Protein AF-A0A165CE25-F1 (afdb_monomer)

Solvent-accessible surface area (backbone atoms only — not comparable to full-atom values): 5265 Å² total; per-residue (Å²): 117,57,74,45,80,46,78,44,80,42,82,44,80,45,81,41,78,46,46,30,47,34,42,38,40,36,42,36,38,33,46,32,43,35,37,40,41,33,46,36,40,32,44,31,38,40,37,35,46,41,34,38,42,34,40,32,48,31,38,49,32,42,36,39,38,39,39,35,33,53,32,43,39,39,34,45,31,35,36,44,34,43,36,39,39,40,34,41,36,40,39,41,33,54,70,46,77,50,65,55,78,46,71,59,60,55,75,47,77,50,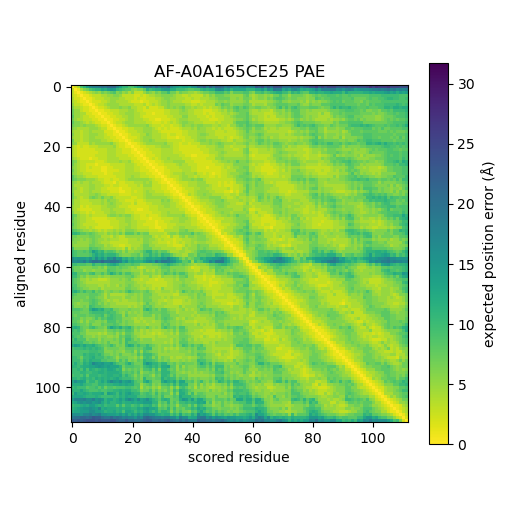62,128

Structure (mmCIF, N/CA/C/O backbone):
data_AF-A0A165CE25-F1
#
_entry.id   AF-A0A165CE25-F1
#
loop_
_atom_site.group_PDB
_atom_site.id
_atom_site.type_symbol
_atom_site.label_atom_id
_atom_site.label_alt_id
_atom_site.label_comp_id
_atom_site.label_asym_id
_atom_site.label_entity_id
_atom_site.label_seq_id
_atom_site.pdbx_PDB_ins_code
_atom_site.Cartn_x
_atom_site.Cartn_y
_atom_site.Cartn_z
_atom_site.occupancy
_atom_site.B_iso_or_equiv
_atom_site.auth_seq_id
_atom_site.auth_comp_id
_atom_site.auth_asym_id
_atom_site.auth_atom_id
_atom_site.pdbx_PDB_model_num
ATOM 1 N N . LYS A 1 1 ? 11.853 10.460 -11.529 1.00 53.47 1 LYS A N 1
ATOM 2 C CA . LYS A 1 1 ? 10.654 10.410 -12.384 1.00 53.47 1 LYS A CA 1
ATOM 3 C C . LYS A 1 1 ? 10.876 9.486 -13.553 1.00 53.47 1 LYS A C 1
ATOM 5 O O . LYS A 1 1 ? 11.277 9.907 -14.639 1.00 53.47 1 LYS A O 1
ATOM 10 N N . GLY A 1 2 ? 10.718 8.208 -13.251 1.00 70.81 2 GLY A N 1
ATOM 11 C CA . GLY A 1 2 ? 10.458 7.155 -14.215 1.00 70.81 2 GLY A CA 1
ATOM 12 C C . GLY A 1 2 ? 9.229 6.415 -13.712 1.00 70.81 2 GLY A C 1
ATOM 13 O O . GLY A 1 2 ? 9.043 6.337 -12.501 1.00 70.81 2 GLY A O 1
ATOM 14 N N . ASP A 1 3 ? 8.412 5.940 -14.636 1.00 83.19 3 ASP A N 1
ATOM 15 C CA . ASP A 1 3 ? 7.213 5.185 -14.293 1.00 83.19 3 ASP A CA 1
ATOM 16 C C . ASP A 1 3 ? 7.634 3.777 -13.839 1.00 83.19 3 ASP A C 1
ATOM 18 O O . ASP A 1 3 ? 8.596 3.211 -14.383 1.00 83.19 3 ASP A O 1
ATOM 22 N N . THR A 1 4 ? 6.970 3.247 -12.813 1.00 85.88 4 THR A N 1
ATOM 23 C CA . THR A 1 4 ? 7.250 1.921 -12.249 1.00 85.88 4 THR A CA 1
ATOM 24 C C . THR A 1 4 ? 6.036 1.028 -12.444 1.00 85.88 4 THR A C 1
ATOM 26 O O . THR A 1 4 ? 4.971 1.318 -11.919 1.00 85.88 4 THR A O 1
ATOM 29 N N . ASP A 1 5 ? 6.213 -0.070 -13.178 1.00 87.81 5 ASP A N 1
ATOM 30 C CA . ASP A 1 5 ? 5.168 -1.066 -13.413 1.00 87.81 5 ASP A CA 1
ATOM 31 C C . ASP A 1 5 ? 5.582 -2.402 -12.779 1.00 87.81 5 ASP A C 1
ATOM 33 O O . ASP A 1 5 ? 6.646 -2.949 -13.099 1.00 87.81 5 ASP A O 1
ATOM 37 N N . VAL A 1 6 ? 4.734 -2.932 -11.899 1.00 85.31 6 VAL A N 1
ATOM 38 C CA . VAL A 1 6 ? 4.906 -4.228 -11.231 1.00 85.31 6 VAL A CA 1
ATOM 39 C C . VAL A 1 6 ? 3.722 -5.126 -11.591 1.00 85.31 6 VAL A C 1
ATOM 41 O O . VAL A 1 6 ? 2.568 -4.741 -11.424 1.00 85.31 6 VAL A O 1
ATOM 44 N N . GLU A 1 7 ? 3.998 -6.330 -12.100 1.00 87.94 7 GLU A N 1
ATOM 45 C CA . GLU A 1 7 ? 2.972 -7.313 -12.473 1.00 87.94 7 GLU A CA 1
ATOM 46 C C . GLU A 1 7 ? 3.249 -8.678 -11.822 1.00 87.94 7 GLU A C 1
ATOM 48 O O . GLU A 1 7 ? 4.330 -9.250 -11.992 1.00 87.94 7 GLU A O 1
ATOM 53 N N . GLY A 1 8 ? 2.229 -9.251 -11.181 1.00 89.00 8 GLY A N 1
ATOM 54 C CA . GLY A 1 8 ? 2.275 -10.555 -10.517 1.00 89.00 8 GLY A CA 1
ATOM 55 C C . GLY A 1 8 ? 2.688 -10.482 -9.046 1.00 89.00 8 GLY A C 1
ATOM 56 O O . GLY A 1 8 ? 2.795 -9.402 -8.479 1.00 89.00 8 GLY A O 1
ATOM 57 N N . GLU A 1 9 ? 2.904 -11.653 -8.439 1.00 90.56 9 GLU A N 1
ATOM 58 C CA . GLU A 1 9 ? 3.422 -11.770 -7.067 1.00 90.56 9 GLU A CA 1
ATOM 59 C C . GLU A 1 9 ? 4.830 -11.164 -6.979 1.00 90.56 9 GLU A C 1
ATOM 61 O O . GLU A 1 9 ? 5.751 -11.633 -7.663 1.00 90.56 9 GLU A O 1
ATOM 66 N N . THR A 1 10 ? 4.986 -10.128 -6.154 1.00 88.75 10 THR A N 1
ATOM 67 C CA . THR A 1 10 ? 6.253 -9.413 -5.967 1.00 88.75 10 THR A CA 1
ATOM 68 C C . THR A 1 10 ? 6.559 -9.217 -4.488 1.00 88.75 10 THR A C 1
ATOM 70 O O . THR A 1 10 ? 5.771 -8.616 -3.768 1.00 88.75 10 THR A O 1
ATOM 73 N N . ASP A 1 11 ? 7.744 -9.658 -4.072 1.00 88.69 11 ASP A N 1
ATOM 74 C CA . ASP A 1 11 ? 8.297 -9.380 -2.746 1.00 88.69 11 ASP A CA 1
ATOM 75 C C . ASP A 1 11 ? 9.422 -8.346 -2.882 1.00 88.69 11 ASP A C 1
ATOM 77 O O . ASP A 1 11 ? 10.358 -8.530 -3.676 1.00 88.69 11 ASP A O 1
ATOM 81 N N . ILE A 1 12 ? 9.336 -7.256 -2.124 1.00 84.94 12 ILE A N 1
ATOM 82 C CA . ILE A 1 12 ? 10.344 -6.198 -2.089 1.00 84.94 12 ILE A CA 1
ATOM 83 C C . ILE A 1 12 ? 10.902 -6.105 -0.669 1.00 84.94 12 ILE A C 1
ATOM 85 O O . ILE A 1 12 ? 10.185 -5.773 0.266 1.00 84.94 12 ILE A O 1
ATOM 89 N N . GLU A 1 13 ? 12.198 -6.381 -0.521 1.00 86.38 13 GLU A N 1
ATOM 90 C CA . GLU A 1 13 ? 12.904 -6.313 0.763 1.00 86.38 13 GLU A CA 1
ATOM 91 C C . GLU A 1 13 ? 13.731 -5.018 0.876 1.00 86.38 13 GLU A C 1
ATOM 93 O O . GLU A 1 13 ? 14.549 -4.706 -0.002 1.00 86.38 13 GLU A O 1
ATOM 98 N N . GLY A 1 14 ? 13.608 -4.336 2.015 1.00 86.25 14 GLY A N 1
ATOM 99 C CA . GLY A 1 14 ? 14.382 -3.162 2.413 1.00 86.25 14 GLY A CA 1
ATOM 100 C C . GLY A 1 14 ? 13.811 -1.817 1.954 1.00 86.25 14 GLY A C 1
ATOM 101 O O . GLY A 1 14 ? 12.828 -1.746 1.220 1.00 86.25 14 GLY A O 1
ATOM 102 N N . GLU A 1 15 ? 14.492 -0.742 2.376 1.00 86.50 15 GLU A N 1
ATOM 103 C CA . GLU A 1 15 ? 14.109 0.646 2.078 1.00 86.50 15 GLU A CA 1
ATOM 104 C C . GLU A 1 15 ? 13.881 0.864 0.575 1.00 86.50 15 GLU A C 1
ATOM 106 O O . GLU A 1 15 ? 14.807 0.718 -0.239 1.00 86.50 15 GLU A O 1
ATOM 111 N N . THR A 1 16 ? 12.663 1.262 0.208 1.00 85.00 16 THR A N 1
ATOM 112 C CA . THR A 1 16 ? 12.300 1.543 -1.183 1.00 85.00 16 THR A CA 1
ATOM 113 C C . THR A 1 16 ? 11.735 2.947 -1.335 1.00 85.00 16 THR A C 1
ATOM 115 O O . THR A 1 16 ? 10.850 3.356 -0.599 1.00 85.00 16 THR A O 1
ATOM 118 N N . ALA A 1 17 ? 12.236 3.683 -2.329 1.00 85.25 17 ALA A N 1
ATOM 119 C CA . ALA A 1 17 ? 11.723 4.999 -2.695 1.00 85.25 17 ALA A CA 1
ATOM 120 C C . ALA A 1 17 ? 11.353 5.017 -4.182 1.00 85.25 17 ALA A C 1
ATOM 122 O O . ALA A 1 17 ? 12.221 4.798 -5.040 1.00 85.25 17 ALA A O 1
ATOM 123 N N . ILE A 1 18 ? 10.085 5.287 -4.487 1.00 82.12 18 ILE A N 1
ATOM 124 C CA . ILE A 1 18 ? 9.559 5.400 -5.850 1.00 82.12 18 ILE A CA 1
ATOM 125 C C . ILE A 1 18 ? 9.137 6.851 -6.100 1.00 82.12 18 ILE A C 1
ATOM 127 O O . ILE A 1 18 ? 8.413 7.436 -5.309 1.00 82.12 18 ILE A O 1
ATOM 131 N N . ASP A 1 19 ? 9.612 7.436 -7.204 1.00 83.69 19 ASP A N 1
ATOM 132 C CA . ASP A 1 19 ? 9.291 8.811 -7.620 1.00 83.69 19 ASP A CA 1
ATOM 133 C C . ASP A 1 19 ? 8.788 8.810 -9.071 1.00 83.69 19 ASP A C 1
ATOM 135 O O . ASP A 1 19 ? 9.581 8.682 -10.024 1.00 83.69 19 ASP A O 1
ATOM 139 N N . GLY A 1 20 ? 7.477 8.985 -9.248 1.00 83.00 20 GLY A N 1
ATOM 140 C CA . GLY A 1 20 ? 6.799 8.928 -10.544 1.00 83.00 20 GLY A CA 1
ATOM 141 C C . GLY A 1 20 ? 5.451 8.208 -10.504 1.00 83.00 20 GLY A C 1
ATOM 142 O O . GLY A 1 20 ? 4.936 7.903 -9.436 1.00 83.00 20 GLY A O 1
ATOM 143 N N . GLU A 1 21 ? 4.889 7.959 -11.689 1.00 84.62 21 GLU A N 1
ATOM 144 C CA . GLU A 1 21 ? 3.668 7.160 -11.835 1.00 84.62 21 GLU A CA 1
ATOM 145 C C . GLU A 1 21 ? 3.974 5.693 -11.490 1.00 84.62 21 GLU A C 1
ATOM 147 O O . GLU A 1 21 ? 4.958 5.135 -11.988 1.00 84.62 21 GLU A O 1
ATOM 152 N N . THR A 1 22 ? 3.170 5.077 -10.626 1.00 85.00 22 THR A N 1
ATOM 153 C CA . THR A 1 22 ? 3.378 3.695 -10.167 1.00 85.00 22 THR A CA 1
ATOM 154 C C . THR A 1 22 ? 2.135 2.855 -10.415 1.00 85.00 22 THR A C 1
ATOM 156 O O . THR A 1 22 ? 1.085 3.152 -9.862 1.00 85.00 22 THR A O 1
ATOM 159 N N . ASN A 1 23 ? 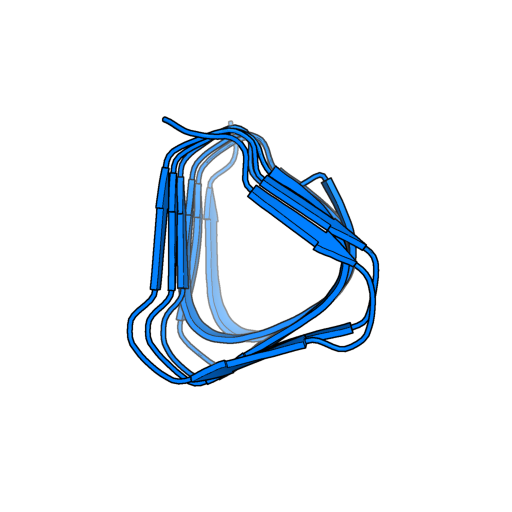2.253 1.783 -11.200 1.00 86.44 23 ASN A N 1
ATOM 160 C CA . ASN A 1 23 ? 1.176 0.820 -11.420 1.00 86.44 23 ASN A CA 1
ATOM 161 C C . ASN A 1 23 ? 1.563 -0.541 -10.835 1.00 86.44 23 ASN A C 1
ATOM 163 O O . ASN A 1 23 ? 2.573 -1.129 -11.234 1.00 86.44 23 ASN A O 1
ATOM 167 N N . ILE A 1 24 ? 0.747 -1.071 -9.927 1.00 84.12 24 ILE A N 1
ATOM 168 C CA . ILE A 1 24 ? 0.945 -2.399 -9.336 1.00 84.12 24 ILE A CA 1
ATOM 169 C C . ILE A 1 24 ? -0.276 -3.261 -9.646 1.00 84.12 24 ILE A C 1
ATOM 171 O O . ILE A 1 24 ? -1.403 -2.897 -9.322 1.00 84.12 24 ILE A O 1
ATOM 175 N N . VAL A 1 25 ? -0.056 -4.416 -10.274 1.00 87.12 25 VAL A N 1
ATOM 176 C CA . VAL A 1 25 ? -1.112 -5.389 -10.575 1.00 87.12 25 VAL A CA 1
ATOM 177 C C . VAL A 1 25 ? -0.728 -6.763 -10.037 1.00 87.12 25 VAL A C 1
ATOM 179 O O . VAL A 1 25 ? 0.157 -7.421 -10.585 1.00 87.12 25 VAL A O 1
ATOM 182 N N . GLY A 1 26 ? -1.438 -7.241 -9.017 1.00 87.06 26 GLY A N 1
ATOM 183 C CA . GLY A 1 26 ? -1.169 -8.516 -8.343 1.00 87.06 26 GLY A CA 1
ATOM 184 C C . GLY A 1 26 ? -0.910 -8.364 -6.845 1.00 87.06 26 GLY A C 1
ATOM 185 O O . GLY A 1 26 ? -1.144 -7.307 -6.273 1.00 87.06 26 GLY A O 1
ATOM 186 N N . GLU A 1 27 ? -0.460 -9.444 -6.207 1.00 87.44 27 GLU A N 1
ATOM 187 C CA . GLU A 1 27 ? -0.094 -9.435 -4.786 1.00 87.44 27 GLU A CA 1
ATOM 188 C C . GLU A 1 27 ? 1.314 -8.845 -4.626 1.00 87.44 27 GLU A C 1
ATOM 190 O O . GLU A 1 27 ? 2.260 -9.309 -5.265 1.00 87.44 27 GLU A O 1
ATOM 195 N N . THR A 1 28 ? 1.463 -7.808 -3.805 1.00 86.25 28 THR A N 1
ATOM 196 C CA . THR A 1 28 ? 2.766 -7.202 -3.499 1.00 86.25 28 THR A CA 1
ATOM 197 C C . THR A 1 28 ? 2.984 -7.148 -1.999 1.00 86.25 28 THR A C 1
ATOM 199 O O . THR A 1 28 ? 2.131 -6.653 -1.266 1.00 86.25 28 THR A O 1
ATOM 202 N N . THR A 1 29 ? 4.144 -7.628 -1.562 1.00 86.12 29 THR A N 1
ATOM 203 C CA . THR A 1 29 ? 4.592 -7.530 -0.174 1.00 86.12 29 THR A CA 1
ATOM 204 C C . THR A 1 29 ? 5.827 -6.644 -0.111 1.00 86.12 29 THR A C 1
ATOM 206 O O . THR A 1 29 ? 6.818 -6.900 -0.801 1.00 86.12 29 THR A O 1
ATOM 209 N N . TRP A 1 30 ? 5.771 -5.606 0.717 1.00 86.00 30 TRP A N 1
ATOM 210 C CA . TRP A 1 30 ? 6.913 -4.778 1.079 1.00 86.00 30 TRP A CA 1
ATOM 211 C C . TRP A 1 30 ? 7.354 -5.123 2.495 1.00 86.00 30 TRP A C 1
ATOM 213 O O . TRP A 1 30 ? 6.597 -4.935 3.439 1.00 86.00 30 TRP A O 1
ATOM 223 N N . GLU A 1 31 ? 8.580 -5.617 2.634 1.00 85.00 31 GLU A N 1
ATOM 224 C CA . GLU A 1 31 ? 9.224 -5.842 3.927 1.00 85.00 31 GLU A CA 1
ATOM 225 C C . GLU A 1 31 ? 10.278 -4.742 4.137 1.00 85.00 31 GLU A C 1
ATOM 227 O O . GLU A 1 31 ? 11.421 -4.868 3.677 1.00 85.00 31 GLU A O 1
ATOM 232 N N . GLY A 1 32 ? 9.897 -3.643 4.794 1.00 84.12 32 GLY A N 1
ATOM 233 C CA . GLY A 1 32 ? 10.755 -2.488 5.076 1.00 84.12 32 GLY A CA 1
ATOM 234 C C . GLY A 1 32 ? 10.108 -1.135 4.773 1.00 84.12 32 GLY A C 1
ATOM 235 O O . GLY A 1 32 ? 9.081 -1.067 4.101 1.00 84.12 32 GLY A O 1
ATOM 236 N N . GLU A 1 33 ? 10.761 -0.052 5.216 1.00 83.81 33 GLU A N 1
ATOM 237 C CA . GLU A 1 33 ? 10.297 1.322 4.966 1.00 83.81 33 GLU A CA 1
ATOM 238 C C . GLU A 1 33 ? 10.060 1.582 3.463 1.00 83.81 33 GLU A C 1
ATOM 240 O O . GLU A 1 33 ? 10.958 1.413 2.623 1.00 83.81 33 GLU A O 1
ATOM 245 N N . SER A 1 34 ? 8.855 2.031 3.113 1.00 83.31 34 SER A N 1
ATOM 246 C CA . SER A 1 34 ? 8.476 2.344 1.734 1.00 83.31 34 SER A CA 1
ATOM 247 C C . SER A 1 34 ? 8.015 3.794 1.608 1.00 83.31 34 SER A C 1
ATOM 249 O O . SER A 1 34 ? 7.230 4.278 2.413 1.00 83.31 34 SER A O 1
ATOM 251 N N . ASN A 1 35 ? 8.523 4.506 0.600 1.00 83.00 35 ASN A N 1
ATOM 252 C CA . ASN A 1 35 ? 8.076 5.857 0.275 1.00 83.00 35 ASN A CA 1
ATOM 253 C C . ASN A 1 35 ? 7.706 5.952 -1.210 1.00 83.00 35 ASN A C 1
ATOM 255 O O . ASN A 1 35 ? 8.535 5.678 -2.089 1.00 83.00 35 ASN A O 1
ATOM 259 N N . VAL A 1 36 ? 6.465 6.337 -1.492 1.00 80.00 36 VAL A N 1
ATOM 260 C CA . VAL A 1 36 ? 5.940 6.499 -2.850 1.00 80.00 36 VAL A CA 1
ATOM 261 C C . VAL A 1 36 ? 5.495 7.945 -3.051 1.00 80.00 36 VAL A C 1
ATOM 263 O O . VAL A 1 36 ? 4.497 8.383 -2.488 1.00 80.00 36 VAL A O 1
ATOM 266 N N . GLU A 1 37 ? 6.224 8.674 -3.902 1.00 80.56 37 GLU A N 1
ATOM 267 C CA . GLU A 1 37 ? 5.903 10.048 -4.299 1.00 80.56 37 GLU A CA 1
ATOM 268 C C . GLU A 1 37 ? 5.375 10.071 -5.746 1.00 80.56 37 GLU A C 1
ATOM 270 O O . GLU A 1 37 ? 6.113 9.818 -6.711 1.00 80.56 37 GLU A O 1
ATOM 275 N N . GLY A 1 38 ? 4.105 10.437 -5.924 1.00 79.50 38 GLY A N 1
ATOM 276 C CA . GLY A 1 38 ? 3.465 10.557 -7.236 1.00 79.50 38 GLY A CA 1
ATOM 277 C C . GLY A 1 38 ? 2.082 9.919 -7.318 1.00 79.50 38 GLY A C 1
ATOM 278 O O . GLY A 1 38 ? 1.473 9.589 -6.308 1.00 79.50 38 GLY A O 1
ATOM 279 N N . ASP A 1 39 ? 1.582 9.781 -8.546 1.00 80.25 39 ASP A N 1
ATOM 280 C CA . ASP A 1 39 ? 0.308 9.110 -8.802 1.00 80.25 39 ASP A CA 1
ATOM 281 C C . ASP A 1 39 ? 0.539 7.593 -8.749 1.00 80.25 39 ASP A C 1
ATOM 283 O O . ASP A 1 39 ? 1.408 7.070 -9.456 1.00 80.25 39 ASP A O 1
ATOM 287 N N . ALA A 1 40 ? -0.224 6.883 -7.923 1.00 78.00 40 ALA A N 1
ATOM 288 C CA . ALA A 1 40 ? -0.174 5.428 -7.848 1.00 78.00 40 ALA A CA 1
ATOM 289 C C . ALA A 1 40 ? -1.524 4.820 -8.262 1.00 78.00 40 ALA A C 1
ATOM 291 O O . ALA A 1 40 ? -2.576 5.402 -8.036 1.00 78.00 40 ALA A O 1
ATOM 292 N N . ASP A 1 41 ? -1.508 3.639 -8.864 1.00 81.06 41 ASP A N 1
ATOM 293 C CA . ASP A 1 41 ? -2.692 2.843 -9.188 1.00 81.06 41 ASP A CA 1
ATOM 294 C C . ASP A 1 41 ? -2.384 1.396 -8.796 1.00 81.06 41 ASP A C 1
ATOM 296 O O . ASP A 1 41 ? -1.415 0.805 -9.287 1.00 81.06 41 ASP A O 1
ATOM 300 N N . VAL A 1 42 ? -3.181 0.814 -7.892 1.00 77.81 42 VAL A N 1
ATOM 301 C CA . VAL A 1 42 ? -2.919 -0.542 -7.393 1.00 77.81 42 VAL A CA 1
ATOM 302 C C . VAL A 1 42 ? -4.152 -1.430 -7.502 1.00 77.81 42 VAL A C 1
ATOM 304 O O . VAL A 1 42 ? -5.185 -1.187 -6.885 1.00 77.81 42 VAL A O 1
ATOM 307 N N . GLU A 1 43 ? -4.031 -2.505 -8.276 1.00 82.81 43 GLU A N 1
ATOM 308 C CA . GLU A 1 43 ? -5.057 -3.533 -8.436 1.00 82.81 43 GLU A CA 1
ATOM 309 C C . GLU A 1 43 ? -4.535 -4.873 -7.897 1.00 82.81 43 GLU A C 1
ATOM 311 O O . GLU A 1 43 ? -3.778 -5.580 -8.566 1.00 82.81 43 GLU A O 1
ATOM 316 N N . GLY A 1 44 ? -4.946 -5.247 -6.685 1.00 83.19 44 GLY A N 1
ATOM 317 C CA . GLY A 1 44 ? -4.471 -6.459 -6.017 1.00 83.19 44 GLY A CA 1
ATOM 318 C C . GLY A 1 44 ? -4.426 -6.341 -4.497 1.00 83.19 44 GLY A C 1
ATOM 319 O O . GLY A 1 44 ? -5.050 -5.451 -3.924 1.00 83.19 44 GLY A O 1
ATOM 320 N N . GLU A 1 45 ? -3.722 -7.272 -3.852 1.00 82.44 45 GLU A N 1
ATOM 321 C CA . GLU A 1 45 ? -3.460 -7.207 -2.410 1.00 82.44 45 GLU A CA 1
ATOM 322 C C . GLU A 1 45 ? -2.090 -6.563 -2.162 1.00 82.44 45 GLU A C 1
ATOM 324 O O . GLU A 1 45 ? -1.092 -7.004 -2.735 1.00 82.44 45 GLU A O 1
ATOM 329 N N . ILE A 1 46 ? -2.041 -5.532 -1.315 1.00 81.19 46 ILE A N 1
ATOM 330 C CA . ILE A 1 46 ? -0.787 -4.948 -0.821 1.00 81.19 46 ILE A CA 1
ATOM 331 C C . ILE A 1 46 ? -0.628 -5.306 0.649 1.00 81.19 46 ILE A C 1
ATOM 333 O O . ILE A 1 46 ? -1.539 -5.062 1.440 1.00 81.19 46 ILE A O 1
ATOM 337 N N . ASN A 1 47 ? 0.548 -5.808 1.010 1.00 82.75 47 ASN A N 1
ATOM 338 C CA . ASN A 1 47 ? 0.986 -5.926 2.393 1.00 82.75 47 ASN A CA 1
ATOM 339 C C . ASN A 1 47 ? 2.249 -5.082 2.581 1.00 82.75 47 ASN A C 1
ATOM 341 O O . ASN A 1 47 ? 3.208 -5.257 1.830 1.00 82.75 47 ASN A O 1
ATOM 345 N N . VAL A 1 48 ? 2.260 -4.183 3.561 1.00 83.06 48 VAL A N 1
ATOM 346 C CA . VAL A 1 48 ? 3.470 -3.462 3.977 1.00 83.06 48 VAL A CA 1
ATOM 347 C C . VAL A 1 48 ? 3.757 -3.811 5.431 1.00 83.06 48 VAL A C 1
ATOM 349 O O . VAL A 1 48 ? 2.941 -3.547 6.313 1.00 83.06 48 VAL A O 1
ATOM 352 N N . GLU A 1 49 ? 4.901 -4.445 5.656 1.00 79.12 49 GLU A N 1
ATOM 353 C CA . GLU A 1 49 ? 5.435 -4.778 6.970 1.00 79.12 49 GLU A CA 1
ATOM 354 C C . GLU A 1 49 ? 6.516 -3.731 7.299 1.00 79.12 49 GLU A C 1
ATOM 356 O O . GLU A 1 49 ? 7.563 -3.732 6.652 1.00 79.12 49 GLU A O 1
ATOM 361 N N . GLU A 1 50 ? 6.261 -2.861 8.287 1.00 84.06 50 GL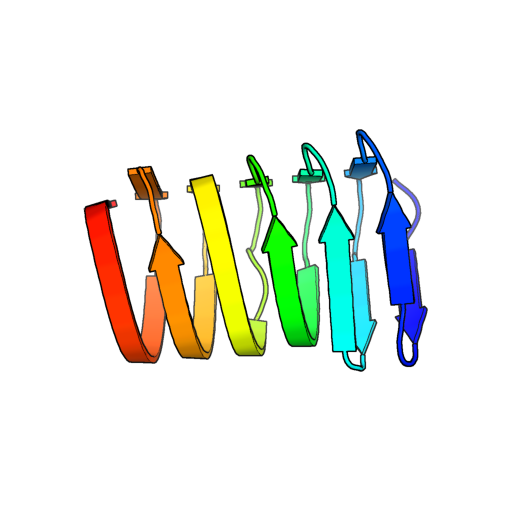U A N 1
ATOM 362 C CA . GLU A 1 50 ? 6.976 -1.618 8.668 1.00 84.06 50 GLU A CA 1
ATOM 363 C C . GLU A 1 50 ? 6.309 -0.321 8.148 1.00 84.06 50 GLU A C 1
ATOM 365 O O . GLU A 1 50 ? 5.104 -0.262 7.905 1.00 84.06 50 GLU A O 1
ATOM 370 N N . ASP A 1 51 ? 7.071 0.770 8.080 1.00 81.50 51 ASP A N 1
ATOM 371 C CA . ASP A 1 51 ? 6.518 2.106 7.880 1.00 81.50 51 ASP A CA 1
ATOM 372 C C . ASP A 1 51 ? 6.290 2.404 6.386 1.00 81.50 51 ASP A C 1
ATOM 374 O O . ASP A 1 51 ? 7.102 2.042 5.522 1.00 81.50 51 ASP A O 1
ATOM 378 N N . ALA A 1 52 ? 5.183 3.075 6.068 1.00 78.62 52 ALA A N 1
ATOM 379 C CA . ALA A 1 52 ? 4.856 3.465 4.698 1.00 78.62 52 ALA A CA 1
ATOM 380 C C . ALA A 1 52 ? 4.429 4.932 4.615 1.00 78.62 52 ALA A C 1
ATOM 382 O O . ALA A 1 52 ? 3.448 5.342 5.234 1.00 78.62 52 ALA A O 1
ATOM 383 N N . ASP A 1 53 ? 5.126 5.688 3.772 1.00 77.44 53 ASP A N 1
ATOM 384 C CA . ASP A 1 53 ? 4.777 7.060 3.419 1.00 77.44 53 ASP A CA 1
ATOM 385 C C . ASP A 1 53 ? 4.290 7.098 1.967 1.00 77.44 53 ASP A C 1
ATOM 387 O O . ASP A 1 53 ? 4.993 6.679 1.039 1.00 77.44 53 ASP A O 1
ATOM 391 N N . VAL A 1 54 ? 3.085 7.615 1.738 1.00 73.56 54 VAL A N 1
ATOM 392 C CA . VAL A 1 54 ? 2.546 7.795 0.385 1.00 73.56 54 VAL A CA 1
ATOM 393 C C . VAL A 1 54 ? 2.086 9.237 0.208 1.00 73.56 54 VAL A C 1
ATOM 395 O O . VAL A 1 54 ? 1.098 9.664 0.802 1.00 73.56 54 VAL A O 1
ATOM 398 N N . GLU A 1 55 ? 2.778 9.978 -0.657 1.00 71.56 55 GLU A N 1
ATOM 399 C CA . GLU A 1 55 ? 2.466 11.372 -0.986 1.00 71.56 55 GLU A CA 1
ATOM 400 C C . GLU A 1 55 ? 2.034 11.502 -2.458 1.00 71.56 55 GLU A C 1
ATOM 402 O O . GLU A 1 55 ? 2.794 11.187 -3.381 1.00 71.56 55 GLU A O 1
ATOM 407 N N . GLY A 1 56 ? 0.839 12.044 -2.714 1.00 68.94 56 GLY A N 1
ATOM 408 C CA . GLY A 1 56 ? 0.373 12.339 -4.076 1.00 68.94 56 GLY A CA 1
ATOM 409 C C . GLY A 1 56 ? -1.133 12.180 -4.261 1.00 68.94 56 GLY A C 1
ATOM 410 O O . GLY A 1 56 ? -1.892 12.180 -3.300 1.00 68.94 56 GLY A O 1
ATOM 411 N N . SER A 1 57 ? -1.603 12.040 -5.504 1.00 67.44 57 SER A N 1
ATOM 412 C CA . SER A 1 57 ? -2.906 11.394 -5.710 1.00 67.44 57 SER A CA 1
ATOM 413 C C . SER A 1 57 ? -2.691 9.914 -5.393 1.00 67.44 57 SER A C 1
ATOM 415 O O . SER A 1 57 ? -2.181 9.149 -6.213 1.00 67.44 57 SER A O 1
ATOM 417 N N . THR A 1 58 ? -2.942 9.581 -4.131 1.00 59.25 58 THR A N 1
ATOM 418 C CA . THR A 1 58 ? -2.675 8.282 -3.522 1.00 59.25 58 THR A CA 1
ATOM 419 C C . THR A 1 58 ? -3.548 7.211 -4.172 1.00 59.25 58 THR A C 1
ATOM 421 O O . THR A 1 58 ? -4.551 7.525 -4.824 1.00 59.25 58 THR A O 1
ATOM 424 N N . PRO A 1 59 ? -3.139 5.933 -4.081 1.00 58.12 59 PRO A N 1
ATOM 425 C CA . PRO A 1 59 ? -3.590 4.949 -5.034 1.00 58.12 59 PRO A CA 1
ATOM 426 C C . PRO A 1 59 ? -5.089 4.746 -5.005 1.00 58.12 59 PRO A C 1
ATOM 428 O O . PRO A 1 59 ? -5.692 4.603 -3.943 1.00 58.12 59 PRO A O 1
ATOM 431 N N . TYR A 1 60 ? -5.682 4.662 -6.193 1.00 64.88 60 TYR A N 1
ATOM 432 C CA . TYR A 1 60 ? -6.918 3.917 -6.328 1.00 64.88 60 TYR A CA 1
ATOM 433 C C . TYR A 1 60 ? -6.573 2.454 -6.025 1.00 64.88 60 TYR A C 1
ATOM 435 O O . TYR A 1 60 ? -6.110 1.719 -6.898 1.00 64.88 60 TYR A O 1
ATOM 443 N N . VAL A 1 61 ? -6.712 2.052 -4.762 1.00 67.69 61 VAL A N 1
ATOM 444 C CA . VAL A 1 61 ? -6.452 0.679 -4.332 1.00 67.69 61 VAL A CA 1
ATOM 445 C C . VAL A 1 61 ? -7.725 -0.109 -4.550 1.00 67.69 61 VAL A C 1
ATOM 447 O O . VAL A 1 61 ? -8.738 0.122 -3.891 1.00 67.69 61 VAL A O 1
ATOM 450 N N . LYS A 1 62 ? -7.680 -1.054 -5.483 1.00 6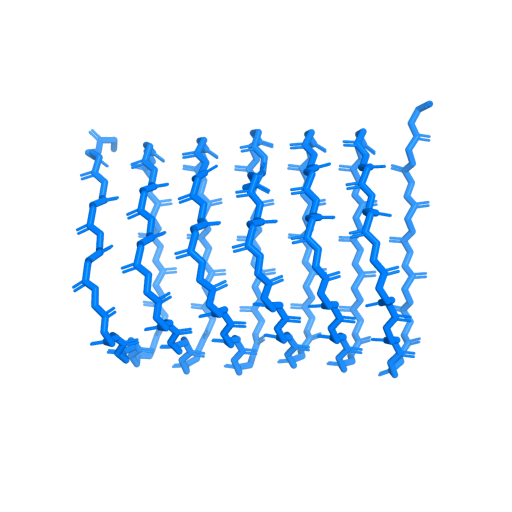9.88 62 LYS A N 1
ATOM 451 C CA . LYS A 1 62 ? -8.754 -2.016 -5.703 1.00 69.88 62 LYS A CA 1
ATOM 452 C C . LYS A 1 62 ? -8.306 -3.382 -5.200 1.00 69.88 62 LYS A C 1
ATOM 454 O O . LYS A 1 62 ? -7.561 -4.078 -5.891 1.00 69.88 62 LYS A O 1
ATOM 459 N N . GLY A 1 63 ? -8.783 -3.776 -4.022 1.00 74.69 63 GLY A N 1
ATOM 460 C CA . GLY A 1 63 ? -8.393 -5.026 -3.370 1.00 74.69 63 GLY A CA 1
ATOM 461 C C . GLY A 1 63 ? -8.142 -4.880 -1.871 1.00 74.69 63 GLY A C 1
ATOM 462 O O . GLY A 1 63 ? -8.702 -4.000 -1.224 1.00 74.69 63 GLY A O 1
ATOM 463 N N . GLY A 1 64 ? -7.363 -5.803 -1.310 1.00 73.06 64 GLY A N 1
ATOM 464 C CA . GLY A 1 64 ? -6.997 -5.786 0.105 1.00 73.06 64 GLY A CA 1
ATOM 465 C C . GLY A 1 64 ? -5.760 -4.924 0.352 1.00 73.06 64 GLY A C 1
ATOM 466 O O . GLY A 1 64 ? -4.794 -5.013 -0.399 1.00 73.06 64 GLY A O 1
ATOM 467 N N . MET A 1 65 ? -5.760 -4.126 1.412 1.00 76.62 65 MET A N 1
ATOM 468 C CA . MET A 1 65 ? -4.566 -3.432 1.889 1.00 76.62 65 MET A CA 1
ATOM 469 C C . MET A 1 65 ? -4.335 -3.788 3.352 1.00 76.62 65 MET A C 1
ATOM 471 O O . MET A 1 65 ? -5.216 -3.572 4.184 1.00 76.62 65 MET A O 1
ATOM 475 N N . ALA A 1 66 ? -3.163 -4.326 3.662 1.00 78.12 66 ALA A N 1
ATOM 476 C CA . ALA A 1 66 ? -2.697 -4.532 5.022 1.00 78.12 66 ALA A CA 1
ATOM 477 C C . ALA A 1 66 ? -1.417 -3.727 5.250 1.00 78.12 66 ALA A C 1
ATOM 479 O O . ALA 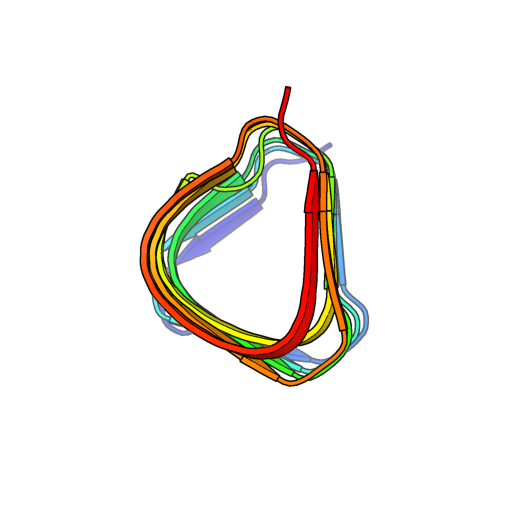A 1 66 ? -0.483 -3.786 4.452 1.00 78.12 66 ALA A O 1
ATOM 480 N N . VAL A 1 67 ? -1.388 -2.968 6.336 1.00 76.06 67 VAL A N 1
ATOM 481 C CA . VAL A 1 67 ? -0.259 -2.120 6.723 1.00 76.06 67 VAL A CA 1
ATOM 482 C C . VAL A 1 67 ? 0.028 -2.331 8.205 1.00 76.06 67 VAL A C 1
ATOM 484 O O . VAL A 1 67 ? -0.875 -2.197 9.033 1.00 76.06 67 VAL A O 1
ATOM 487 N N . GLU A 1 68 ? 1.267 -2.687 8.538 1.00 80.56 68 GLU A N 1
ATOM 488 C CA . GLU A 1 68 ? 1.755 -2.850 9.912 1.00 80.56 68 GLU A CA 1
ATOM 489 C C . GLU A 1 68 ? 2.860 -1.826 10.200 1.00 80.56 68 GLU A C 1
ATOM 491 O O . GLU A 1 68 ? 3.965 -2.000 9.711 1.00 80.56 68 GLU A O 1
ATOM 496 N N . GLY A 1 69 ? 2.629 -0.810 11.034 1.00 79.75 69 GLY A N 1
ATOM 497 C CA . GLY A 1 69 ? 3.638 0.215 11.342 1.00 79.75 69 G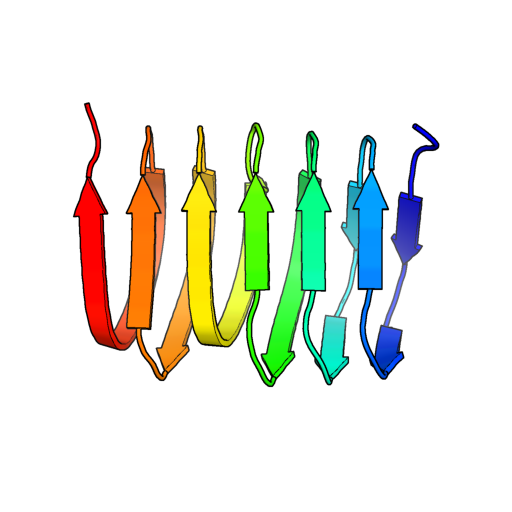LY A CA 1
ATOM 498 C C . GLY A 1 69 ? 3.066 1.627 11.427 1.00 79.75 69 GLY A C 1
ATOM 499 O O . GLY A 1 69 ? 1.850 1.803 11.539 1.00 79.75 69 GLY A O 1
ATOM 500 N N . GLU A 1 70 ? 3.938 2.635 11.395 1.00 80.38 70 GLU A N 1
ATOM 501 C CA . GLU A 1 70 ? 3.546 4.034 11.196 1.00 80.38 70 GLU A CA 1
ATOM 502 C C . GLU A 1 70 ? 3.272 4.270 9.701 1.00 80.38 70 GLU A C 1
ATOM 504 O O . GLU A 1 70 ? 4.092 3.949 8.845 1.00 80.38 70 GLU A O 1
ATOM 509 N N . ASN A 1 71 ? 2.081 4.769 9.371 1.00 74.75 71 ASN A N 1
ATOM 510 C CA . ASN A 1 71 ? 1.656 4.971 7.988 1.00 74.75 71 ASN A CA 1
ATOM 511 C C . ASN A 1 71 ? 1.068 6.365 7.791 1.00 74.75 71 ASN A C 1
ATOM 513 O O .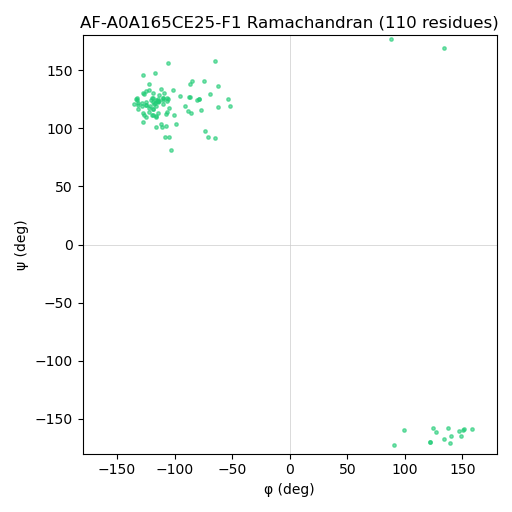 ASN A 1 71 ? 0.048 6.682 8.408 1.00 74.75 71 ASN A O 1
ATOM 517 N N . ASP A 1 72 ? 1.646 7.144 6.882 1.00 75.06 72 ASP A N 1
ATOM 518 C CA . ASP A 1 72 ? 1.150 8.465 6.505 1.00 75.06 72 ASP A CA 1
ATOM 519 C C . ASP A 1 72 ? 0.745 8.481 5.022 1.00 75.06 72 ASP A C 1
ATOM 521 O O . ASP A 1 72 ? 1.531 8.194 4.117 1.00 75.06 72 ASP A O 1
ATOM 525 N N . VAL A 1 73 ? -0.522 8.812 4.767 1.00 73.19 73 VAL A N 1
ATOM 526 C CA . VAL A 1 73 ? -1.095 8.930 3.422 1.00 73.19 73 VAL A CA 1
ATOM 527 C C . VAL A 1 73 ? -1.577 10.363 3.226 1.00 73.19 73 VAL A C 1
ATOM 529 O O . VAL A 1 73 ? -2.564 10.775 3.836 1.00 73.19 73 VAL A O 1
ATOM 532 N N . GLU A 1 74 ? -0.911 11.118 2.354 1.00 72.69 74 GLU A N 1
ATOM 533 C CA . GLU A 1 74 ? -1.283 12.497 2.024 1.00 72.69 74 GLU A CA 1
ATOM 534 C C . GLU A 1 74 ? -1.836 12.613 0.592 1.00 72.69 74 GLU A C 1
ATOM 536 O O . GLU A 1 74 ? -1.165 12.260 -0.382 1.00 72.69 74 GLU A O 1
ATOM 541 N N . GLY A 1 75 ? -3.038 13.185 0.452 1.00 72.94 75 GLY A N 1
ATOM 542 C CA . GLY A 1 75 ? -3.658 13.587 -0.815 1.00 72.94 75 GLY A CA 1
ATOM 543 C C . GLY A 1 75 ? -5.041 12.982 -1.088 1.00 72.94 75 GLY A C 1
ATOM 544 O O . GLY A 1 75 ? -5.771 12.624 -0.169 1.00 72.94 75 GLY A O 1
ATOM 545 N N . GLU A 1 76 ? -5.445 12.931 -2.364 1.00 73.69 76 GLU A N 1
ATOM 546 C CA . GLU A 1 76 ? -6.699 12.274 -2.781 1.00 73.69 76 GLU A CA 1
ATOM 547 C C . GLU A 1 76 ? -6.493 10.756 -2.784 1.00 73.69 76 GLU A C 1
ATOM 549 O O . GLU A 1 76 ? -5.702 10.280 -3.593 1.00 73.69 76 GLU A O 1
ATOM 554 N N . SER A 1 77 ? -7.213 10.021 -1.930 1.00 70.19 77 SER A N 1
ATOM 555 C CA . SER A 1 77 ? -7.123 8.561 -1.801 1.00 70.19 77 SER A CA 1
ATOM 556 C C . SER A 1 77 ? -8.472 7.894 -2.032 1.00 70.19 77 SER A C 1
ATOM 558 O O . SER A 1 77 ? -9.493 8.352 -1.513 1.00 70.19 77 SER A O 1
ATOM 560 N N . VAL A 1 78 ? -8.493 6.780 -2.767 1.00 72.50 78 VAL A N 1
ATOM 561 C CA . VAL A 1 78 ? -9.692 5.942 -2.894 1.00 72.50 78 VAL A CA 1
ATOM 562 C C . VAL A 1 78 ? -9.325 4.486 -2.657 1.00 72.50 78 VAL A C 1
ATOM 564 O O . VAL A 1 78 ? -8.599 3.891 -3.448 1.00 72.50 78 VAL A O 1
ATOM 567 N N . VAL A 1 79 ? -9.881 3.886 -1.610 1.00 71.06 79 VAL A N 1
ATOM 568 C CA . VAL A 1 79 ? -9.664 2.472 -1.289 1.00 71.06 79 VAL A CA 1
ATOM 569 C C . VAL A 1 79 ? -10.983 1.721 -1.443 1.00 71.06 79 VAL A C 1
ATOM 571 O O . VAL A 1 79 ? -11.931 1.961 -0.703 1.00 71.06 79 VAL A O 1
ATOM 574 N N . ASP A 1 80 ? -11.051 0.826 -2.428 1.00 71.81 80 ASP A N 1
ATOM 575 C CA . ASP A 1 80 ? -12.188 -0.056 -2.719 1.00 71.81 80 ASP A CA 1
ATOM 576 C C . ASP A 1 80 ? -11.803 -1.498 -2.342 1.00 71.81 80 ASP A C 1
ATOM 578 O O . ASP A 1 80 ? -11.197 -2.229 -3.137 1.00 71.81 80 ASP A O 1
ATOM 582 N N . G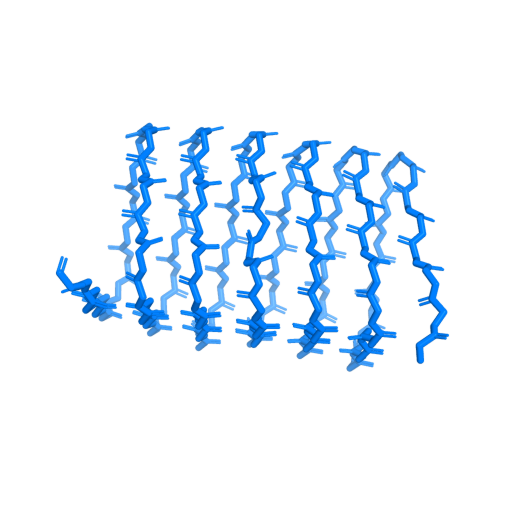LY A 1 81 ? -12.125 -1.896 -1.105 1.00 73.88 81 GLY A N 1
ATOM 583 C CA . GLY A 1 81 ? -11.847 -3.229 -0.567 1.00 73.88 81 GLY A CA 1
ATOM 584 C C . GLY A 1 81 ? -11.626 -3.293 0.950 1.00 73.88 81 GLY A C 1
ATOM 585 O O . GLY A 1 81 ? -12.118 -2.459 1.705 1.00 73.88 81 GLY A 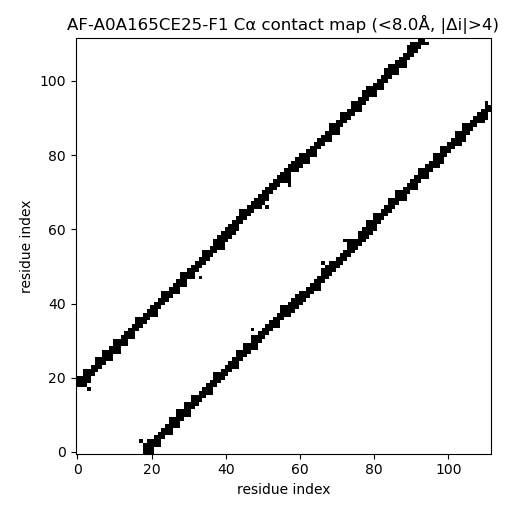O 1
ATOM 586 N N . GLU A 1 82 ? -10.968 -4.355 1.422 1.00 75.38 82 GLU A N 1
ATOM 587 C CA . GLU A 1 82 ? -10.697 -4.555 2.854 1.00 75.38 82 GLU A CA 1
ATOM 588 C C . GLU A 1 82 ? -9.387 -3.860 3.235 1.00 75.38 82 GLU A C 1
ATOM 590 O O . GLU A 1 82 ? -8.356 -4.098 2.611 1.00 75.38 82 GLU A O 1
ATOM 595 N N . THR A 1 83 ? -9.417 -3.013 4.261 1.00 74.31 83 THR A N 1
ATOM 596 C CA . THR A 1 83 ? -8.228 -2.317 4.767 1.00 74.31 83 THR A CA 1
ATOM 597 C C . THR A 1 83 ? -7.982 -2.721 6.209 1.00 74.31 83 THR A C 1
ATOM 599 O O . THR A 1 83 ? -8.849 -2.521 7.061 1.00 74.31 83 THR A O 1
ATOM 602 N N . THR A 1 84 ? -6.798 -3.256 6.493 1.00 77.75 84 THR A N 1
ATOM 603 C CA . THR A 1 84 ? -6.328 -3.513 7.854 1.00 77.75 84 THR A CA 1
ATOM 604 C C . THR A 1 84 ? -5.096 -2.667 8.141 1.00 77.75 84 THR A C 1
ATOM 606 O O . THR A 1 84 ? -4.118 -2.744 7.409 1.00 77.75 84 THR A O 1
ATOM 609 N N . ALA A 1 85 ? -5.140 -1.872 9.208 1.00 76.44 85 ALA A N 1
ATOM 610 C CA . ALA A 1 85 ? -3.994 -1.107 9.688 1.00 76.44 85 ALA A CA 1
ATOM 611 C C . ALA A 1 85 ? -3.682 -1.494 11.138 1.00 76.44 85 ALA A C 1
ATOM 613 O O . ALA A 1 85 ? -4.527 -1.320 12.020 1.00 76.44 85 ALA A O 1
ATOM 614 N N . GLU A 1 86 ? -2.487 -2.017 11.393 1.00 79.38 86 GLU A N 1
ATOM 615 C CA . GLU A 1 86 ? -1.965 -2.251 12.741 1.00 79.38 86 GLU A CA 1
ATOM 616 C C . GLU A 1 86 ? -0.864 -1.221 13.031 1.00 79.38 86 GLU A C 1
ATOM 618 O O . GLU A 1 86 ? 0.191 -1.257 12.412 1.00 79.38 86 GLU A O 1
ATOM 623 N N . GLY A 1 87 ? -1.088 -0.291 13.967 1.00 78.75 87 GLY A N 1
ATOM 624 C CA . GLY A 1 87 ? -0.136 0.794 14.258 1.00 78.75 87 GLY A CA 1
ATOM 625 C C . GLY A 1 87 ? -0.738 2.200 14.215 1.00 78.75 87 GLY A C 1
ATOM 626 O O . GLY A 1 87 ? -1.948 2.375 14.379 1.00 78.75 87 GLY A O 1
ATOM 627 N N . GLU A 1 88 ? 0.113 3.217 14.083 1.00 77.62 88 GLU A N 1
ATOM 628 C CA . GLU A 1 88 ? -0.345 4.599 13.896 1.00 77.62 88 GLU A CA 1
ATOM 629 C C . GLU A 1 88 ? -0.579 4.836 12.402 1.00 77.62 88 GLU A C 1
ATOM 631 O O . GLU A 1 88 ? 0.290 4.561 11.584 1.00 77.62 88 GLU A O 1
ATOM 636 N N . SER A 1 89 ? -1.762 5.317 12.032 1.00 72.31 89 SER A N 1
ATOM 637 C CA . SER A 1 89 ? -2.092 5.614 10.641 1.00 72.31 89 SER A CA 1
ATOM 638 C C . SER A 1 89 ? -2.721 6.995 10.542 1.00 72.31 89 SER A C 1
ATOM 640 O O . SER A 1 89 ? -3.767 7.238 11.155 1.00 72.31 89 SER A O 1
ATOM 642 N N . ASN A 1 90 ? -2.107 7.898 9.778 1.00 72.31 90 ASN A N 1
ATOM 643 C CA . ASN A 1 90 ? -2.701 9.182 9.441 1.00 72.31 90 ASN A CA 1
ATOM 644 C C . ASN A 1 90 ? -3.033 9.241 7.951 1.00 72.31 90 ASN A C 1
ATOM 646 O O . ASN A 1 90 ? -2.234 8.893 7.089 1.00 72.31 90 ASN A O 1
ATOM 650 N N . VAL A 1 91 ? -4.240 9.709 7.658 1.00 69.19 91 VAL A N 1
ATOM 651 C CA . VAL A 1 91 ? -4.697 9.994 6.301 1.00 69.19 91 VAL A CA 1
ATOM 652 C C . VAL A 1 91 ? -5.112 11.460 6.257 1.00 69.19 91 VAL A C 1
ATOM 654 O O . VAL A 1 91 ? -6.068 11.851 6.934 1.00 69.19 91 VAL A O 1
ATOM 657 N N . GLU A 1 92 ? -4.390 12.274 5.491 1.00 67.94 92 GLU A N 1
ATOM 658 C CA . GLU A 1 92 ? -4.664 13.701 5.299 1.00 67.94 92 GLU A CA 1
ATOM 659 C C . GLU A 1 92 ? -5.069 13.962 3.841 1.00 67.94 92 GLU A C 1
ATOM 661 O O . GLU A 1 92 ? -4.330 13.645 2.912 1.00 67.94 92 GLU A O 1
ATOM 666 N N . GLY A 1 93 ? -6.244 14.556 3.625 1.00 67.69 93 GLY A N 1
ATOM 667 C CA . GLY A 1 93 ? -6.785 14.856 2.296 1.00 67.69 93 GLY A CA 1
ATOM 668 C C . GLY A 1 93 ? -8.147 14.215 2.018 1.00 67.69 93 GLY A C 1
ATOM 669 O O . GLY A 1 93 ? -8.832 13.717 2.913 1.00 67.69 93 GLY A O 1
ATOM 670 N N . ASP A 1 94 ? -8.582 14.278 0.760 1.00 69.19 94 ASP A N 1
ATOM 671 C CA . ASP A 1 94 ? -9.855 13.702 0.323 1.00 69.19 94 ASP A CA 1
ATOM 672 C C . ASP A 1 94 ? -9.738 12.170 0.261 1.00 69.19 94 ASP A C 1
ATOM 674 O O . ASP A 1 94 ? -9.255 11.614 -0.723 1.00 69.19 94 ASP A O 1
ATOM 678 N N . ALA A 1 95 ? -10.187 11.483 1.312 1.00 67.75 95 ALA A N 1
ATOM 679 C CA . ALA A 1 95 ? -10.188 10.023 1.389 1.00 67.75 95 ALA A CA 1
ATOM 680 C C . ALA A 1 95 ? -11.601 9.443 1.211 1.00 67.75 95 ALA A C 1
ATOM 682 O O . ALA A 1 95 ? -12.522 9.774 1.966 1.00 67.75 95 ALA A O 1
ATOM 683 N N . ASP A 1 96 ? -11.765 8.531 0.250 1.00 71.19 96 ASP A N 1
ATOM 684 C CA . ASP A 1 96 ? -12.971 7.716 0.074 1.00 71.19 96 ASP A CA 1
ATOM 685 C C . ASP A 1 96 ? -12.631 6.235 0.292 1.00 71.19 96 ASP A C 1
ATOM 687 O O . ASP A 1 96 ? -11.903 5.625 -0.489 1.00 71.19 96 ASP A O 1
ATOM 691 N N . VAL A 1 97 ? -13.126 5.655 1.386 1.00 67.88 97 VAL A N 1
ATOM 692 C CA . VAL A 1 97 ? -12.888 4.247 1.734 1.00 67.88 97 VAL A CA 1
ATOM 693 C C . VAL A 1 97 ? -14.203 3.485 1.611 1.00 67.88 97 VAL A C 1
ATOM 695 O O . VAL A 1 97 ? -15.087 3.580 2.469 1.00 67.88 97 VAL A O 1
ATOM 698 N N . GLU A 1 98 ? -14.338 2.716 0.536 1.00 67.25 98 GLU A N 1
ATOM 699 C CA . GLU A 1 98 ? -15.454 1.806 0.306 1.00 67.25 98 GLU A CA 1
ATOM 700 C C . GLU A 1 98 ? -15.039 0.374 0.682 1.00 67.25 98 GLU A C 1
ATOM 702 O O . GLU A 1 98 ? -14.348 -0.312 -0.064 1.00 67.25 98 GLU A O 1
ATOM 707 N N . GLY A 1 99 ? -15.501 -0.115 1.838 1.00 68.31 99 GLY A N 1
ATOM 708 C CA . GLY A 1 99 ? -15.267 -1.501 2.253 1.00 68.31 99 GLY A CA 1
ATOM 709 C C . GLY A 1 99 ? -15.233 -1.713 3.764 1.00 68.31 99 GLY A C 1
ATOM 710 O O . GLY A 1 99 ? -15.820 -0.938 4.523 1.00 68.31 99 GLY A O 1
ATOM 711 N N . GLU A 1 100 ? -14.614 -2.812 4.202 1.00 73.06 100 GLU A N 1
ATOM 712 C CA . GLU A 1 100 ? -14.405 -3.092 5.627 1.00 73.06 100 GLU A CA 1
ATOM 713 C C . GLU A 1 100 ? -13.048 -2.523 6.057 1.00 73.06 100 GLU A C 1
ATOM 715 O O . GLU A 1 100 ? -12.011 -2.928 5.545 1.00 73.06 100 GLU A O 1
ATOM 720 N N . THR A 1 101 ? -13.059 -1.585 7.006 1.00 69.69 101 THR A N 1
ATOM 721 C CA . THR A 1 101 ? -11.841 -1.031 7.612 1.00 69.69 101 THR A CA 1
ATOM 722 C C . THR A 1 101 ? -11.687 -1.572 9.026 1.00 69.69 101 THR A C 1
ATOM 724 O O . THR A 1 101 ? -12.578 -1.388 9.865 1.00 69.69 101 THR A O 1
ATOM 727 N N . ASN A 1 102 ? -10.553 -2.206 9.305 1.00 74.31 102 ASN A N 1
ATOM 728 C CA . ASN A 1 102 ? -10.152 -2.621 10.639 1.00 74.31 102 ASN A CA 1
ATOM 729 C C . ASN A 1 102 ? -8.856 -1.901 11.019 1.00 74.31 102 ASN A C 1
ATOM 731 O O . ASN A 1 102 ? -7.848 -2.035 10.339 1.00 74.31 102 ASN A O 1
ATOM 735 N N . ALA A 1 103 ? -8.879 -1.136 12.106 1.00 73.00 103 ALA A N 1
ATOM 736 C CA . ALA A 1 103 ? -7.694 -0.451 12.599 1.00 73.00 103 ALA A CA 1
ATOM 737 C C . ALA A 1 103 ? -7.407 -0.872 14.040 1.00 73.00 103 ALA A C 1
ATOM 739 O O . ALA A 1 103 ? -8.217 -0.638 14.945 1.00 73.00 103 ALA A O 1
ATOM 740 N N . GLU A 1 104 ? -6.252 -1.494 14.252 1.00 72.31 104 GLU A N 1
ATOM 741 C CA . GLU A 1 104 ? -5.707 -1.806 15.566 1.00 72.31 104 GLU A CA 1
ATOM 742 C C . GLU A 1 104 ? -4.586 -0.810 15.890 1.00 72.31 104 GLU A C 1
ATOM 744 O O . GLU A 1 104 ? -3.403 -1.086 15.725 1.00 72.31 104 GLU A O 1
ATOM 749 N N . GLY A 1 105 ? -4.972 0.381 16.360 1.00 69.88 105 GLY A N 1
ATOM 750 C CA . GLY A 1 105 ? -4.032 1.440 16.732 1.00 69.88 105 GLY A CA 1
ATOM 751 C C . GLY A 1 105 ? -4.657 2.835 16.732 1.00 69.88 105 GLY A C 1
ATOM 752 O O . GLY A 1 105 ? -5.874 2.970 16.900 1.00 69.88 105 GLY A O 1
ATOM 753 N N . GLU A 1 106 ? -3.830 3.877 16.623 1.00 71.81 106 GLU A N 1
ATOM 754 C CA . GLU A 1 106 ? -4.315 5.254 16.489 1.00 71.81 106 GLU A CA 1
ATOM 755 C C . GLU A 1 106 ? -4.525 5.562 15.003 1.00 71.81 106 GLU A C 1
ATOM 757 O O . GLU A 1 106 ? -3.575 5.577 14.234 1.00 71.81 106 GLU A O 1
ATOM 762 N N . THR A 1 107 ? -5.774 5.797 14.595 1.00 67.88 107 THR A N 1
ATOM 763 C CA . THR A 1 107 ? -6.098 6.240 13.231 1.00 67.88 107 THR A CA 1
ATOM 764 C C . THR A 1 107 ? -6.572 7.682 13.268 1.00 67.88 107 THR A C 1
ATOM 766 O O . THR A 1 107 ? -7.586 7.978 13.914 1.00 67.88 107 THR A O 1
ATOM 769 N N . ASN A 1 108 ? -5.878 8.570 12.561 1.00 67.25 108 ASN A N 1
ATOM 770 C CA . ASN A 1 108 ? -6.322 9.936 12.324 1.00 67.25 108 ASN A CA 1
ATOM 771 C C . ASN A 1 108 ? -6.711 10.098 10.853 1.00 67.25 108 ASN A C 1
ATOM 773 O O . ASN A 1 108 ? -5.930 9.792 9.964 1.00 67.25 108 ASN A O 1
ATOM 777 N N . VAL A 1 109 ? -7.924 10.582 10.594 1.00 63.94 109 VAL A N 1
ATOM 778 C CA . VAL A 1 109 ? -8.386 10.880 9.232 1.00 63.94 109 VAL A CA 1
ATOM 779 C C . VAL A 1 109 ? -8.844 12.330 9.212 1.00 63.94 109 VAL A C 1
ATOM 781 O O . VAL A 1 109 ? -9.860 12.669 9.829 1.00 63.94 109 VAL A O 1
ATOM 784 N N . GLU A 1 110 ? -8.086 13.187 8.535 1.00 60.97 110 GLU A N 1
ATOM 785 C CA . GLU A 1 110 ? -8.418 14.593 8.313 1.00 60.97 110 GLU A CA 1
ATOM 786 C C . GLU A 1 110 ? -8.747 14.809 6.830 1.00 60.97 110 GLU A C 1
ATOM 788 O O . GLU A 1 110 ? -7.857 14.904 5.994 1.00 60.97 110 GLU A O 1
ATOM 793 N N . GLY A 1 111 ? -10.045 14.890 6.513 1.00 56.59 111 GLY A N 1
ATOM 794 C CA . GLY A 1 111 ? -10.542 15.296 5.190 1.00 56.59 111 GLY A CA 1
ATOM 795 C C . GLY A 1 111 ? -11.117 16.717 5.190 1.00 56.59 111 GLY A C 1
ATOM 796 O O . GLY A 1 111 ? -11.537 17.210 6.246 1.00 56.59 111 GLY A O 1
ATOM 797 N N . GLU A 1 112 ? -11.143 17.379 4.025 1.00 47.03 112 GLU A N 1
ATOM 798 C CA . GLU A 1 112 ? -11.796 18.695 3.833 1.00 47.03 112 GLU A CA 1
ATOM 799 C C . GLU A 1 112 ? -13.334 18.619 3.712 1.00 47.03 112 GLU A C 1
ATOM 801 O O . GLU A 1 112 ? -13.894 17.636 3.176 1.00 47.03 112 GLU A O 1
#

Radius of gyration: 12.57 Å; Cα contacts (8 Å, |Δi|>4): 339; chains: 1; bounding box: 30×30×31 Å

Organism: NCBI:txid1353952

Nearest PDB structures (foldseek):
  5b5h-assembly1_A  TM=4.687E-01  e=1.886E-01  Typhula ishikariensis
  3vn3-assembly2_B  TM=3.988E-01  e=7.786E+00  Typhula ishikariensis

Secondary structure (DSSP, 8-state):
---EEEESSEEEES-EEEES-EEEES-EEEES-EEEES-EEEES-EEEES-EEEESS--EEES-EEEES-EEEES-EEEES-EEEES-EEEES-EEEES-EEEES-EEEE--

Mean predicted aligned error: 6.14 Å

Foldseek 3Di:
DDEAEAEEEEEAEEEEEAAEEYEAAEEYEYEYEYEYHEEYEYEYEYAYHEEYEYDYLGYLHHEEYEYEYEYEAEENEEAAEEYEYEEEYEYAENYHYHYHYHYNYHYHYHYD

pLDDT: mean 76.77, std 8.35, range [47.03, 90.56]

Sequence (112 aa):
KGDTDVEGETDIEGETAIDGETNIVGETTWEGESNVEGDADVEGEINVEEDADVEGSTPYVKGGMAVEGENDVEGESVVDGETTAEGESNVEGDADVEGETNAEGETNVEGE